Protein AF-A0A3B0V2D6-F1 (afdb_monomer_lite)

Foldseek 3Di:
DDPPPPPPPPPDPPPDPDPCVLDDPVNLVVLLVPDDPLLSVLQCCCPVVNDQLVVVCVVVVHDSVSSVVSPVVSVVSSVVVVVVSVVVVVVD

pLDDT: mean 82.46, std 20.58, range [33.06, 98.25]

Radius of gyration: 15.78 Å; chains: 1; bounding box: 36×28×50 Å

Organism: NCBI:txid652676

InterPro domains:
  IPR013249 RNA polymerase sigma factor 70, region 4 type 2 [PF08281] (28-76)
  IPR013324 RNA polymerase sigma factor, region 3/4-like [SSF88659] (23-83)
  IPR014284 RNA polymerase sigma-70-like domain [TIGR02937] (16-81)
  IPR036388 Winged helix-like DNA-binding domain superfamily [G3DSA:1.10.10.10] (22-85)

Sequence (92 aa):
MLNIVVTEEIPDEVIVDVDDDEISLDFLLNLIQELPDRYRMVFNLYVLDGYSHKEISEMLRIAEGTSKSNLARARAILKNKIELHQEEQQSV

Secondary structure (DSSP, 8-state):
-------------------TTTS-HHHHHHHHHTS-HHHHHHHIIIIIS---HHHHHHHHT--HHHHHHHHHHHHHHHHHHHHHHHHHHHT-

Structure (mmCIF, N/CA/C/O backbone):
data_AF-A0A3B0V2D6-F1
#
_entry.id   AF-A0A3B0V2D6-F1
#
loop_
_atom_site.group_PDB
_atom_site.id
_atom_site.type_symbol
_atom_site.label_atom_id
_atom_site.label_alt_id
_atom_site.label_comp_id
_atom_site.label_asym_id
_atom_site.label_entity_id
_atom_site.label_seq_id
_atom_site.pdbx_PDB_ins_code
_atom_site.Cartn_x
_atom_site.Cartn_y
_atom_site.Cartn_z
_atom_site.occupancy
_atom_site.B_iso_or_equiv
_atom_site.auth_seq_id
_atom_site.auth_comp_id
_atom_site.auth_asym_id
_atom_site.auth_atom_id
_atom_site.pdbx_PDB_model_num
ATOM 1 N N . MET A 1 1 ? 20.305 -19.236 -23.908 1.00 40.97 1 MET A N 1
ATOM 2 C CA . MET A 1 1 ? 19.908 -18.202 -22.929 1.00 40.97 1 MET A CA 1
ATOM 3 C C . MET A 1 1 ? 19.073 -18.895 -21.876 1.00 40.97 1 MET A C 1
ATOM 5 O O . MET A 1 1 ? 18.129 -19.578 -22.247 1.00 40.97 1 MET A O 1
ATOM 9 N N . LEU A 1 2 ? 19.489 -18.834 -20.613 1.00 33.44 2 LEU A N 1
ATOM 10 C CA . LEU A 1 2 ? 18.758 -19.455 -19.513 1.00 33.44 2 LEU A CA 1
ATOM 11 C C . LEU A 1 2 ? 17.502 -18.610 -19.253 1.00 33.44 2 LEU A C 1
ATOM 13 O O . LEU A 1 2 ? 17.623 -17.454 -18.853 1.00 33.44 2 LEU A O 1
ATOM 17 N N . ASN A 1 3 ? 16.317 -19.161 -19.511 1.00 33.06 3 ASN A N 1
ATOM 18 C CA . ASN A 1 3 ? 15.069 -18.559 -19.054 1.00 33.06 3 ASN A CA 1
ATOM 19 C C . ASN A 1 3 ? 14.916 -18.905 -17.575 1.00 33.06 3 ASN A C 1
ATOM 21 O O . ASN A 1 3 ? 14.533 -20.020 -17.230 1.00 33.06 3 ASN A O 1
ATOM 25 N N . ILE A 1 4 ? 15.251 -17.956 -16.707 1.00 36.38 4 ILE A N 1
ATOM 26 C CA . ILE A 1 4 ? 14.884 -18.031 -15.298 1.00 36.38 4 ILE A CA 1
ATOM 27 C C . ILE A 1 4 ? 13.399 -17.677 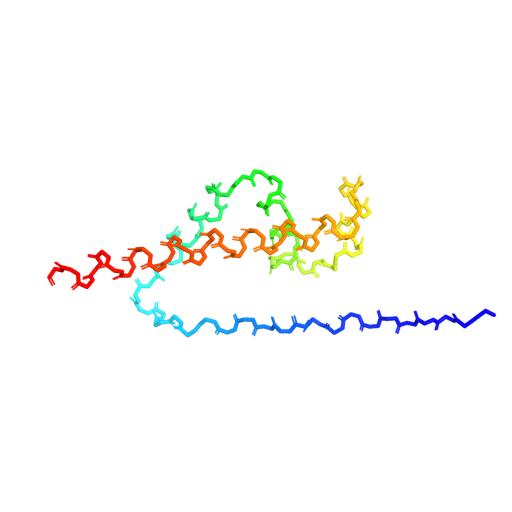-15.239 1.00 36.38 4 ILE A C 1
ATOM 29 O O . ILE A 1 4 ? 13.019 -16.514 -15.364 1.00 36.38 4 ILE A O 1
ATOM 33 N N . VAL A 1 5 ? 12.556 -18.699 -15.110 1.00 40.44 5 VAL A N 1
ATOM 34 C CA . VAL A 1 5 ? 11.185 -18.520 -14.638 1.00 40.44 5 VAL A CA 1
ATOM 35 C C . VAL A 1 5 ? 11.318 -18.183 -13.159 1.00 40.44 5 VAL A C 1
ATOM 37 O O . VAL A 1 5 ? 11.465 -19.072 -12.327 1.00 40.44 5 VAL A O 1
ATOM 40 N N . VAL A 1 6 ? 11.364 -16.890 -12.842 1.00 46.50 6 VAL A N 1
ATOM 41 C CA . VAL A 1 6 ? 11.112 -16.435 -11.478 1.00 46.50 6 VAL A CA 1
ATOM 42 C C . VAL A 1 6 ? 9.613 -16.608 -11.291 1.00 46.50 6 VAL A C 1
ATOM 44 O O . VAL A 1 6 ? 8.826 -15.748 -11.674 1.00 46.50 6 VAL A O 1
ATOM 47 N N . THR A 1 7 ? 9.207 -17.772 -10.795 1.00 43.66 7 THR A N 1
ATOM 48 C CA . THR A 1 7 ? 7.965 -17.854 -10.039 1.00 43.66 7 THR A CA 1
ATOM 49 C C . THR A 1 7 ? 8.168 -16.913 -8.861 1.00 43.66 7 THR A C 1
ATOM 51 O O . THR A 1 7 ? 8.930 -17.226 -7.947 1.00 43.66 7 THR A O 1
ATOM 54 N N . GLU A 1 8 ? 7.599 -15.708 -8.945 1.00 44.72 8 GLU A N 1
ATOM 55 C CA . GLU A 1 8 ? 7.442 -14.840 -7.782 1.00 44.72 8 GLU A CA 1
ATOM 56 C C . GLU A 1 8 ? 6.472 -15.569 -6.853 1.00 44.72 8 GLU A C 1
ATOM 58 O O . GLU A 1 8 ? 5.259 -15.391 -6.915 1.00 44.72 8 GLU A O 1
ATOM 63 N N . GLU A 1 9 ? 7.014 -16.484 -6.050 1.00 45.72 9 GLU A N 1
ATOM 64 C CA . GLU A 1 9 ? 6.363 -16.888 -4.817 1.00 45.72 9 GLU A CA 1
ATOM 65 C C . GLU A 1 9 ? 6.071 -15.600 -4.061 1.00 45.72 9 GLU A C 1
ATOM 67 O O . GLU A 1 9 ? 6.985 -14.805 -3.848 1.00 45.72 9 GLU A O 1
ATOM 72 N N . ILE A 1 10 ? 4.793 -15.369 -3.760 1.00 52.56 10 ILE A N 1
ATOM 73 C CA . ILE A 1 10 ? 4.298 -14.242 -2.973 1.00 52.56 10 I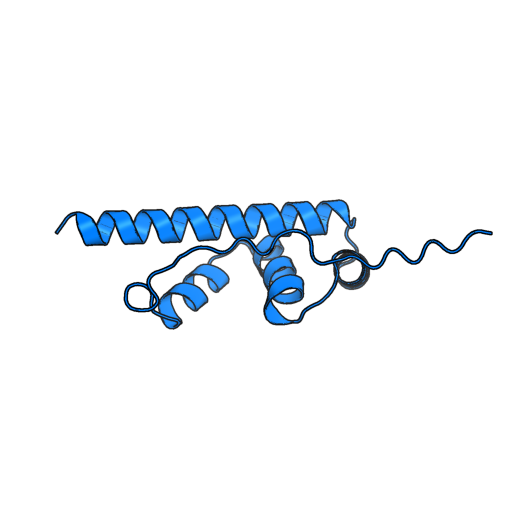LE A CA 1
ATOM 74 C C . ILE A 1 10 ? 5.057 -14.302 -1.641 1.00 52.56 10 ILE A C 1
ATOM 76 O O . ILE A 1 10 ? 4.734 -15.162 -0.820 1.00 52.56 10 ILE A O 1
ATOM 80 N N . PRO A 1 11 ? 6.107 -13.486 -1.418 1.00 46.69 11 PRO A N 1
ATOM 81 C CA . PRO A 1 11 ? 6.894 -13.616 -0.213 1.00 46.69 11 PRO A CA 1
ATOM 82 C C . PRO A 1 11 ? 6.126 -12.887 0.880 1.00 46.69 11 PRO A C 1
ATOM 84 O O . PRO A 1 11 ? 5.815 -11.702 0.742 1.00 46.69 11 PRO A O 1
ATOM 87 N N . ASP A 1 12 ? 5.848 -13.621 1.949 1.00 47.69 12 ASP A N 1
ATOM 88 C CA . ASP A 1 12 ? 5.350 -13.130 3.226 1.00 47.69 12 ASP A CA 1
ATOM 89 C C . ASP A 1 12 ? 3.954 -12.490 3.159 1.00 47.69 12 ASP A C 1
ATOM 91 O O . ASP A 1 12 ? 3.776 -11.267 3.128 1.00 47.69 12 ASP A O 1
ATOM 95 N N . GLU A 1 13 ? 2.924 -13.340 3.234 1.00 52.12 13 GLU A N 1
ATOM 96 C CA . GLU A 1 13 ? 1.674 -12.928 3.868 1.00 52.12 13 GLU A CA 1
ATOM 97 C C . GLU A 1 13 ? 2.018 -12.372 5.256 1.00 52.12 13 GLU A C 1
ATOM 99 O O . GLU A 1 13 ? 2.365 -13.102 6.183 1.00 52.12 13 GLU A O 1
ATOM 104 N N . VAL A 1 14 ? 1.966 -11.047 5.397 1.00 51.88 14 VAL A N 1
ATOM 105 C CA . VAL A 1 14 ? 1.931 -10.413 6.712 1.00 51.88 14 VAL A CA 1
ATOM 106 C C . VAL A 1 14 ? 0.573 -10.768 7.298 1.00 51.88 14 VAL A C 1
ATOM 108 O O . VAL A 1 14 ? -0.415 -10.086 7.025 1.00 51.88 14 VAL A O 1
ATOM 111 N N . ILE A 1 15 ? 0.530 -11.866 8.048 1.00 49.91 15 ILE A N 1
ATOM 112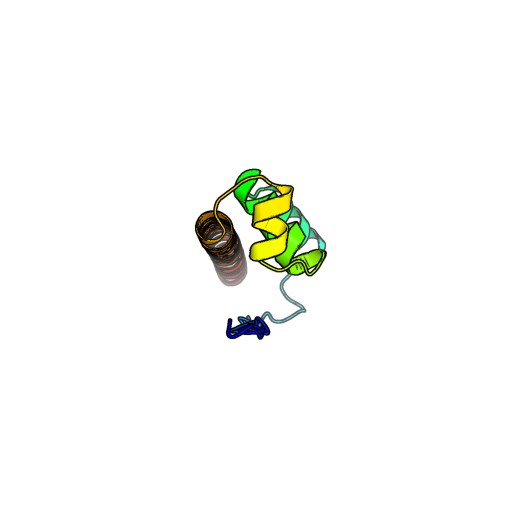 C CA . ILE A 1 15 ? -0.625 -12.243 8.854 1.00 49.91 15 ILE A CA 1
ATOM 113 C C . ILE A 1 15 ? -0.686 -11.218 9.983 1.00 49.91 15 ILE A C 1
ATOM 115 O O . ILE A 1 15 ? 0.129 -11.235 10.906 1.00 49.91 15 ILE A O 1
ATOM 119 N N . VAL A 1 16 ? -1.592 -10.255 9.848 1.00 53.81 16 VAL A N 1
ATOM 120 C CA . VAL A 1 16 ? -1.991 -9.413 10.969 1.00 53.81 16 VAL A CA 1
ATOM 121 C C . VAL A 1 16 ? -3.099 -10.189 11.661 1.00 53.81 16 VAL A C 1
ATOM 123 O O . VAL A 1 16 ? -4.143 -10.412 11.058 1.00 53.81 16 VAL A O 1
ATOM 126 N N . ASP A 1 17 ? -2.829 -10.645 12.881 1.00 52.62 17 ASP A N 1
ATOM 127 C CA . ASP A 1 17 ? -3.835 -11.236 13.763 1.00 52.62 17 ASP A CA 1
ATOM 128 C C . ASP A 1 17 ? -4.733 -10.081 14.225 1.00 52.62 17 ASP A C 1
ATOM 130 O O . ASP A 1 17 ? -4.432 -9.369 15.183 1.00 52.62 17 ASP A O 1
ATOM 134 N N . VAL A 1 18 ? -5.727 -9.765 13.400 1.00 57.69 18 VAL A N 1
ATOM 135 C CA . VAL A 1 18 ? -6.781 -8.812 13.728 1.00 57.69 18 VAL A CA 1
ATOM 136 C C . VAL A 1 18 ? -7.902 -9.656 14.302 1.00 57.69 18 VAL A C 1
ATOM 138 O O . VAL A 1 18 ? -8.388 -10.547 13.611 1.00 57.69 18 VAL A O 1
ATOM 141 N N . ASP A 1 19 ? -8.314 -9.393 15.541 1.00 60.69 19 ASP A N 1
ATOM 142 C CA . ASP A 1 19 ? -9.587 -9.921 16.020 1.00 60.69 19 ASP A CA 1
ATOM 143 C C . ASP A 1 19 ? -10.676 -9.393 15.071 1.00 60.69 19 ASP A C 1
ATOM 145 O O . ASP A 1 19 ? -10.985 -8.198 15.070 1.00 60.69 19 ASP A O 1
ATOM 149 N N . ASP A 1 20 ? -11.214 -10.272 14.215 1.00 58.09 20 ASP A N 1
ATOM 150 C CA . ASP A 1 20 ? -12.200 -9.945 13.167 1.00 58.09 20 ASP A CA 1
ATOM 151 C C . ASP A 1 20 ? -13.437 -9.210 13.735 1.00 58.09 20 ASP A C 1
ATOM 153 O O . ASP A 1 20 ? -14.144 -8.511 13.008 1.00 58.09 20 ASP A O 1
ATOM 157 N N . ASP A 1 21 ? -13.675 -9.329 15.045 1.00 61.66 21 ASP A N 1
ATOM 158 C CA . ASP A 1 21 ? -14.766 -8.681 15.770 1.00 61.66 21 ASP A CA 1
ATOM 159 C C . ASP A 1 21 ? -14.496 -7.197 16.118 1.00 61.66 21 ASP A C 1
ATOM 161 O O . ASP A 1 21 ? -15.446 -6.459 16.395 1.00 61.66 21 ASP A O 1
ATOM 165 N N . GLU A 1 22 ? -13.242 -6.720 16.083 1.00 70.81 22 GLU A N 1
ATOM 166 C CA . GLU A 1 22 ? -12.883 -5.335 16.449 1.00 70.81 22 GLU A CA 1
ATOM 167 C C . GLU A 1 22 ? -12.786 -4.376 15.251 1.00 70.81 22 GLU A C 1
ATOM 169 O O . GLU A 1 22 ? -12.966 -3.166 15.418 1.00 70.81 22 GLU A O 1
ATOM 174 N N . ILE A 1 23 ? -12.540 -4.873 14.031 1.00 78.81 23 ILE A N 1
ATOM 175 C CA . ILE A 1 23 ? -12.335 -4.019 12.850 1.00 78.81 23 ILE A CA 1
ATOM 176 C C . ILE A 1 23 ? -13.370 -4.304 11.766 1.00 78.81 23 ILE A C 1
ATOM 178 O O . ILE A 1 23 ? -13.313 -5.297 11.048 1.00 78.81 23 ILE A O 1
ATOM 182 N N . SER A 1 24 ? -14.292 -3.359 11.569 1.00 88.06 24 SER A N 1
ATOM 183 C CA . SER A 1 24 ? -15.287 -3.470 10.498 1.00 88.06 24 SER A CA 1
ATOM 184 C C . SER A 1 24 ? -14.663 -3.398 9.095 1.00 88.06 24 SER A C 1
ATOM 186 O O . SER A 1 24 ? -13.739 -2.619 8.834 1.00 88.06 24 SER A O 1
ATOM 188 N N . LEU A 1 25 ? -15.244 -4.140 8.148 1.00 86.00 25 LEU A N 1
ATOM 189 C CA . LEU A 1 25 ? -14.869 -4.073 6.731 1.00 86.00 25 LEU A CA 1
ATOM 190 C C . LEU A 1 25 ? -14.978 -2.645 6.167 1.00 86.00 25 LEU A C 1
ATOM 192 O O . LEU A 1 25 ? -14.096 -2.202 5.432 1.00 86.00 25 LEU A O 1
ATOM 196 N N . ASP A 1 26 ? -16.031 -1.910 6.533 1.00 89.88 26 ASP A N 1
ATOM 197 C CA . ASP A 1 26 ? -16.249 -0.533 6.075 1.00 89.88 26 ASP A CA 1
ATOM 198 C C . ASP A 1 26 ? -15.119 0.402 6.523 1.00 89.88 26 ASP A C 1
ATOM 200 O O . ASP A 1 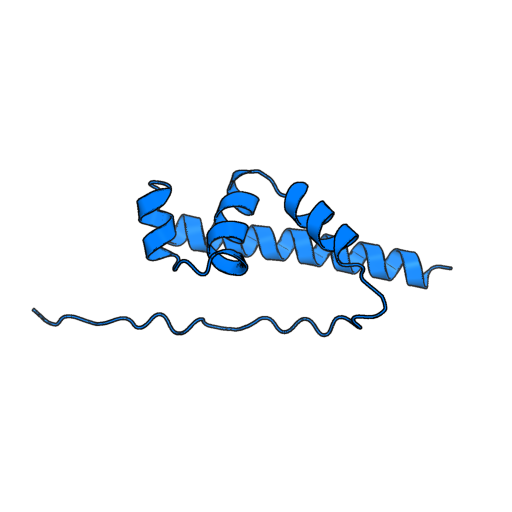26 ? -14.668 1.255 5.753 1.00 89.88 26 ASP A O 1
ATOM 204 N N . PHE A 1 27 ? -14.613 0.223 7.746 1.00 89.56 27 PHE A N 1
ATOM 205 C CA . PHE A 1 27 ? -13.453 0.965 8.231 1.00 89.56 27 PHE A CA 1
ATOM 206 C C . PHE A 1 27 ? -12.212 0.671 7.383 1.00 89.56 27 PHE A C 1
ATOM 208 O O . PHE A 1 27 ? -11.575 1.605 6.893 1.00 89.56 27 PHE A O 1
ATOM 215 N N . LEU A 1 28 ? -11.908 -0.605 7.126 1.00 89.94 28 LEU A N 1
ATOM 216 C CA . LEU A 1 28 ? -10.753 -0.985 6.308 1.00 89.94 28 LEU A CA 1
ATOM 217 C C . LEU A 1 28 ? -10.841 -0.416 4.883 1.00 89.94 28 LEU A C 1
ATOM 219 O O . LEU A 1 28 ? -9.857 0.117 4.361 1.00 89.94 28 LEU A O 1
ATOM 223 N N . LEU A 1 29 ? -12.023 -0.478 4.265 1.00 92.62 29 LEU A N 1
ATOM 224 C CA . LEU A 1 29 ? -12.255 0.097 2.940 1.00 92.62 29 LEU A CA 1
ATOM 225 C C . LEU A 1 29 ? -12.036 1.614 2.938 1.00 92.62 29 LEU A C 1
ATOM 227 O O . LEU A 1 29 ? -11.377 2.127 2.030 1.00 92.62 29 LEU A O 1
ATOM 231 N N . ASN A 1 30 ? -12.507 2.327 3.963 1.00 95.19 30 ASN A N 1
ATOM 232 C CA . ASN A 1 30 ? -12.249 3.761 4.106 1.00 95.19 30 ASN A CA 1
ATOM 233 C C . ASN A 1 30 ? -10.748 4.059 4.239 1.00 95.19 30 ASN A C 1
ATOM 235 O O . ASN A 1 30 ? -10.238 4.944 3.547 1.00 95.19 30 ASN A O 1
ATOM 239 N N . LEU A 1 31 ? -10.007 3.278 5.034 1.00 95.50 31 LEU A N 1
ATOM 240 C CA . LEU A 1 31 ? -8.557 3.453 5.170 1.00 95.50 31 LEU A CA 1
ATOM 241 C C . LEU A 1 31 ? -7.819 3.300 3.835 1.00 95.50 31 LEU A C 1
ATOM 243 O O . LEU A 1 31 ? -6.905 4.080 3.543 1.00 95.50 31 LEU A O 1
ATOM 247 N N . ILE A 1 32 ? -8.219 2.319 3.019 1.00 95.69 32 ILE A N 1
ATOM 248 C CA . ILE A 1 32 ? -7.664 2.113 1.676 1.00 95.69 32 ILE A CA 1
ATOM 249 C C . ILE A 1 32 ? -7.959 3.329 0.790 1.00 95.69 32 ILE A C 1
ATOM 251 O O . ILE A 1 32 ? -7.058 3.809 0.096 1.00 95.69 32 ILE A O 1
ATOM 255 N N . GLN A 1 33 ? -9.176 3.879 0.828 1.00 96.38 33 GLN A N 1
ATOM 256 C CA . GLN A 1 33 ? -9.522 5.068 0.038 1.00 96.38 33 GLN A CA 1
ATOM 257 C C . GLN A 1 33 ? -8.692 6.298 0.425 1.00 96.38 33 GLN A C 1
ATOM 259 O O . GLN A 1 33 ? -8.272 7.059 -0.449 1.00 96.38 33 GLN A O 1
ATOM 264 N N . GLU A 1 34 ? -8.366 6.453 1.705 1.00 96.69 34 GLU A N 1
ATOM 265 C CA . GLU A 1 34 ? -7.539 7.555 2.208 1.00 96.69 34 GLU A CA 1
ATOM 266 C C . GLU A 1 34 ? -6.045 7.440 1.863 1.00 96.69 34 GLU A C 1
ATOM 268 O O . GLU A 1 34 ? -5.275 8.375 2.114 1.00 96.69 34 GLU A O 1
ATOM 273 N N . LEU A 1 35 ? -5.590 6.313 1.305 1.00 98.00 35 LEU A N 1
ATOM 274 C CA . LEU A 1 35 ? -4.212 6.202 0.835 1.00 98.00 35 LEU A CA 1
ATOM 275 C C . LEU A 1 35 ? -3.939 7.227 -0.281 1.00 98.00 35 LEU A C 1
ATOM 277 O O . LEU A 1 35 ? -4.780 7.421 -1.164 1.00 98.00 35 LEU A O 1
ATOM 281 N N . PRO A 1 36 ? -2.733 7.830 -0.325 1.00 98.06 36 PRO A N 1
ATOM 282 C CA . PRO A 1 36 ? -2.293 8.599 -1.484 1.00 98.06 36 PRO A CA 1
ATOM 283 C C . PRO A 1 36 ? -2.428 7.781 -2.776 1.00 98.06 36 PRO A C 1
ATOM 285 O O . PRO A 1 36 ? -2.038 6.612 -2.795 1.00 98.06 36 PRO A O 1
ATOM 288 N N . ASP A 1 37 ? -2.905 8.402 -3.862 1.00 97.31 37 ASP A N 1
ATOM 289 C CA . ASP A 1 37 ? -3.314 7.708 -5.101 1.00 97.31 37 ASP A CA 1
ATOM 290 C C . ASP A 1 37 ? -2.295 6.676 -5.602 1.00 97.31 37 ASP A C 1
ATOM 292 O O . ASP A 1 37 ? -2.644 5.541 -5.914 1.00 97.31 37 ASP A O 1
ATOM 296 N N . ARG A 1 38 ? -1.007 7.043 -5.625 1.00 96.31 38 ARG A N 1
ATOM 297 C CA . ARG A 1 38 ? 0.074 6.155 -6.091 1.00 96.31 38 ARG A CA 1
ATOM 298 C C . ARG A 1 38 ? 0.236 4.887 -5.245 1.00 96.31 38 ARG A C 1
ATOM 300 O O . ARG A 1 38 ? 0.652 3.859 -5.767 1.00 96.31 38 ARG A O 1
ATOM 307 N N . TYR A 1 39 ? -0.044 4.968 -3.946 1.00 98.19 39 TYR A N 1
ATOM 308 C CA . TYR A 1 39 ? 0.054 3.841 -3.020 1.00 98.19 39 TYR A CA 1
ATOM 309 C C . TYR A 1 39 ? -1.216 3.003 -3.083 1.00 98.19 39 TYR A C 1
ATOM 311 O O . TYR A 1 39 ? -1.115 1.785 -3.186 1.00 98.19 39 TYR A O 1
ATOM 319 N N . ARG A 1 40 ? -2.386 3.658 -3.126 1.00 98.25 40 ARG A N 1
ATOM 320 C CA . ARG A 1 40 ? -3.685 2.997 -3.301 1.00 98.25 40 ARG A CA 1
ATOM 321 C C . ARG A 1 40 ? -3.726 2.161 -4.575 1.00 98.25 40 ARG A C 1
ATOM 323 O O . ARG A 1 40 ? -4.107 1.002 -4.529 1.00 98.25 40 ARG A O 1
ATOM 330 N N . MET A 1 41 ? -3.290 2.735 -5.697 1.00 98.06 41 MET A N 1
ATOM 331 C CA . MET A 1 41 ? -3.310 2.059 -6.994 1.00 98.06 41 MET A CA 1
ATOM 332 C C . MET A 1 41 ? -2.488 0.767 -6.970 1.00 98.06 41 MET A C 1
ATOM 334 O O . MET A 1 41 ? -2.983 -0.287 -7.347 1.00 98.06 41 MET A O 1
ATOM 338 N N . VAL A 1 42 ? -1.243 0.836 -6.488 1.00 97.88 42 VAL A N 1
ATOM 339 C CA . VAL A 1 42 ? -0.372 -0.346 -6.408 1.00 97.88 42 VAL A CA 1
ATOM 340 C C . VAL A 1 42 ? -0.893 -1.358 -5.388 1.00 97.88 42 VAL A C 1
ATOM 342 O O . VAL A 1 42 ? -0.827 -2.555 -5.645 1.00 97.88 42 VAL A O 1
ATOM 345 N N . PHE A 1 43 ? -1.426 -0.895 -4.254 1.00 97.50 43 PHE A N 1
ATOM 346 C CA . PHE A 1 43 ? -2.034 -1.771 -3.256 1.00 97.50 43 PHE A CA 1
ATOM 347 C C . PHE A 1 43 ? -3.221 -2.544 -3.837 1.00 97.50 43 PHE A C 1
ATOM 349 O O . PHE A 1 43 ? -3.244 -3.761 -3.717 1.00 97.50 43 PHE A O 1
ATOM 356 N N . ASN A 1 44 ? -4.153 -1.867 -4.511 1.00 96.88 44 ASN A N 1
ATOM 357 C CA . ASN A 1 44 ? -5.323 -2.507 -5.111 1.00 96.88 44 ASN A CA 1
ATOM 358 C C . ASN A 1 44 ? -4.914 -3.530 -6.174 1.00 96.88 44 ASN A C 1
ATOM 360 O O . ASN A 1 44 ? -5.320 -4.683 -6.085 1.00 96.88 44 ASN A O 1
ATOM 364 N N . LEU A 1 45 ? -4.041 -3.140 -7.108 1.00 97.69 45 LEU A N 1
ATOM 365 C CA . LEU A 1 45 ? -3.598 -4.044 -8.170 1.00 97.69 45 LEU A CA 1
ATOM 366 C C . LEU A 1 45 ? -2.896 -5.291 -7.613 1.00 97.69 45 LEU A C 1
ATOM 368 O O . LEU A 1 45 ? -3.090 -6.383 -8.132 1.00 97.69 45 LEU A O 1
ATOM 372 N N . TYR A 1 46 ? -2.090 -5.148 -6.559 1.00 97.38 46 TYR A N 1
ATOM 373 C CA . TYR A 1 46 ? -1.360 -6.279 -5.986 1.00 97.38 46 TYR A CA 1
ATOM 374 C C . TYR A 1 46 ? -2.233 -7.142 -5.067 1.00 97.38 46 TYR A C 1
ATOM 376 O O . TYR A 1 46 ? -2.262 -8.359 -5.194 1.00 97.38 46 TYR A O 1
ATOM 384 N N . VAL A 1 47 ? -2.923 -6.518 -4.108 1.00 92.44 47 VAL A N 1
ATOM 385 C CA . VAL A 1 47 ? -3.606 -7.211 -3.002 1.00 92.44 47 VAL A CA 1
ATOM 386 C C . VAL A 1 47 ? -5.030 -7.615 -3.368 1.00 92.44 47 VAL A C 1
ATOM 388 O O . VAL A 1 47 ? -5.476 -8.675 -2.943 1.00 92.44 47 VAL A O 1
ATOM 391 N N . LEU A 1 48 ? -5.748 -6.782 -4.126 1.00 90.81 48 LEU A N 1
ATOM 392 C CA . LEU A 1 48 ? -7.151 -7.032 -4.469 1.00 90.81 48 LEU A CA 1
ATOM 393 C C . LEU A 1 48 ? -7.281 -7.725 -5.826 1.00 90.81 48 LEU A C 1
ATOM 395 O O . LEU A 1 48 ? -8.048 -8.675 -5.951 1.00 90.81 48 LEU A O 1
ATOM 399 N N . ASP A 1 49 ? -6.511 -7.276 -6.819 1.00 93.94 49 ASP A N 1
ATOM 400 C CA . ASP A 1 49 ? -6.591 -7.811 -8.182 1.00 93.94 49 ASP A CA 1
ATOM 401 C C . ASP A 1 49 ? -5.578 -8.943 -8.452 1.00 93.94 49 ASP A C 1
ATOM 403 O O . ASP A 1 49 ? -5.714 -9.666 -9.438 1.00 93.94 49 ASP A O 1
ATOM 407 N N . GLY A 1 50 ? -4.579 -9.129 -7.578 1.00 93.06 50 GLY A N 1
ATOM 408 C CA . GLY A 1 50 ? -3.638 -10.255 -7.631 1.00 93.06 50 GLY A CA 1
ATOM 409 C C . GLY A 1 50 ? -2.501 -10.131 -8.652 1.00 93.06 50 GLY A C 1
ATOM 410 O O . GLY A 1 50 ? -1.887 -11.141 -8.998 1.00 93.06 50 GLY A O 1
ATOM 411 N N . TYR A 1 51 ? -2.204 -8.928 -9.149 1.00 96.81 51 TYR A N 1
ATOM 412 C CA . TYR A 1 51 ? -1.111 -8.709 -10.100 1.00 96.81 51 TYR A CA 1
ATOM 413 C C . TYR A 1 51 ? 0.267 -8.723 -9.431 1.00 96.81 51 TYR A C 1
ATOM 415 O O . TYR A 1 51 ? 0.481 -8.141 -8.365 1.00 96.81 51 TYR A O 1
ATOM 423 N N . SER A 1 52 ? 1.249 -9.291 -10.127 1.00 97.12 52 SER A N 1
ATOM 424 C CA . SER A 1 52 ? 2.661 -9.233 -9.735 1.00 97.12 52 SER A CA 1
ATOM 425 C C . SER A 1 52 ? 3.234 -7.813 -9.828 1.00 97.12 52 SER A C 1
ATOM 427 O O . SER A 1 52 ? 2.749 -6.948 -10.568 1.00 97.12 52 SER A O 1
ATOM 429 N N . HIS A 1 53 ? 4.347 -7.552 -9.134 1.00 96.50 53 HIS A N 1
ATOM 430 C CA . HIS A 1 53 ? 5.023 -6.253 -9.242 1.00 96.50 53 HIS A CA 1
ATOM 431 C C . HIS A 1 53 ? 5.502 -5.959 -10.661 1.00 96.50 53 HIS A C 1
ATOM 433 O O . HIS A 1 53 ? 5.496 -4.794 -11.076 1.00 96.50 53 HIS A O 1
ATOM 439 N N . LYS A 1 54 ? 5.881 -7.007 -11.397 1.00 97.62 54 LYS A N 1
ATOM 440 C CA . LYS A 1 54 ? 6.264 -6.915 -12.799 1.00 97.62 54 LYS A CA 1
ATOM 441 C C . LYS A 1 54 ? 5.097 -6.434 -13.662 1.00 97.62 54 LYS A C 1
ATOM 443 O O . LYS A 1 54 ? 5.246 -5.421 -14.343 1.00 97.62 54 LYS A O 1
ATOM 448 N N . GLU A 1 55 ? 3.932 -7.075 -13.576 1.00 97.75 55 GLU A N 1
ATOM 449 C CA . GLU A 1 55 ? 2.734 -6.676 -14.335 1.00 97.75 55 GLU A CA 1
ATOM 450 C C . GLU A 1 55 ? 2.302 -5.243 -14.002 1.00 97.75 55 GLU A C 1
ATOM 452 O O . GLU A 1 55 ? 2.054 -4.437 -14.900 1.00 97.75 55 GLU A O 1
ATOM 457 N N . ILE A 1 56 ? 2.314 -4.873 -12.718 1.00 98.00 56 ILE A N 1
ATOM 458 C CA . ILE A 1 56 ? 1.992 -3.508 -12.275 1.00 98.00 56 ILE A CA 1
ATOM 459 C C . ILE A 1 56 ? 2.985 -2.490 -12.851 1.00 98.00 56 ILE A C 1
ATOM 461 O O . ILE A 1 56 ? 2.592 -1.391 -13.250 1.00 98.00 56 ILE A O 1
ATOM 465 N N . SER A 1 57 ? 4.276 -2.837 -12.894 1.00 97.50 57 SER A N 1
ATOM 466 C CA . SER A 1 57 ? 5.318 -1.960 -13.437 1.00 97.50 57 SER A CA 1
ATOM 467 C C . SER A 1 57 ? 5.085 -1.654 -14.920 1.00 97.50 57 SER A C 1
ATOM 469 O O . SER A 1 57 ? 5.205 -0.501 -15.341 1.00 97.50 57 SER A O 1
ATOM 471 N N . GLU A 1 58 ? 4.649 -2.659 -15.682 1.00 98.25 58 GLU A N 1
ATOM 472 C CA . GLU A 1 58 ? 4.325 -2.548 -17.103 1.00 98.25 58 GLU A CA 1
ATOM 473 C C . GLU A 1 58 ? 3.035 -1.736 -17.320 1.00 98.25 58 GLU A C 1
ATOM 475 O O . GLU A 1 58 ? 3.024 -0.812 -18.139 1.00 98.25 58 GLU A O 1
ATOM 480 N N . MET A 1 59 ? 1.979 -2.005 -16.542 1.00 97.88 59 MET A N 1
ATOM 481 C CA . MET A 1 59 ? 0.696 -1.290 -16.626 1.00 97.88 59 MET A CA 1
ATOM 482 C C . MET A 1 59 ? 0.825 0.199 -16.300 1.00 97.88 59 MET A C 1
ATOM 484 O O . MET A 1 59 ? 0.293 1.049 -17.017 1.00 97.88 59 MET A O 1
ATOM 488 N N . LEU A 1 60 ? 1.537 0.525 -15.218 1.00 97.06 60 LEU A N 1
ATOM 489 C CA . LEU A 1 60 ? 1.659 1.897 -14.721 1.00 97.06 60 LEU A CA 1
ATOM 490 C C . LEU A 1 60 ? 2.869 2.642 -15.294 1.00 97.06 60 LEU A C 1
ATOM 492 O O . LEU A 1 60 ? 3.030 3.833 -15.025 1.00 97.06 60 LEU A O 1
ATOM 496 N N . ARG A 1 61 ? 3.715 1.964 -16.083 1.00 97.62 61 ARG A N 1
ATOM 497 C CA . ARG A 1 61 ? 4.966 2.503 -16.646 1.00 97.62 61 ARG A CA 1
ATOM 498 C C . ARG A 1 61 ? 5.897 3.074 -15.569 1.00 97.62 61 ARG A C 1
ATOM 500 O O . ARG A 1 61 ? 6.443 4.169 -15.712 1.00 97.62 61 ARG A O 1
ATOM 507 N N . ILE A 1 62 ? 6.076 2.319 -14.490 1.00 97.12 62 ILE A N 1
ATOM 508 C CA . ILE A 1 62 ? 6.991 2.626 -13.380 1.00 97.12 62 ILE A CA 1
ATOM 509 C C . ILE A 1 62 ? 8.052 1.530 -13.264 1.00 97.12 62 ILE A C 1
ATOM 511 O O . ILE A 1 62 ? 7.910 0.465 -13.851 1.00 97.12 62 ILE A O 1
ATOM 515 N N . ALA A 1 63 ? 9.116 1.751 -12.490 1.00 97.94 63 ALA A N 1
ATOM 516 C CA . ALA A 1 63 ? 10.053 0.670 -12.193 1.00 97.94 63 ALA A CA 1
ATOM 517 C C . ALA A 1 63 ? 9.413 -0.363 -11.248 1.00 97.94 63 ALA A C 1
ATOM 519 O O . ALA A 1 63 ? 8.666 -0.002 -10.337 1.00 97.94 63 ALA A O 1
ATOM 520 N N . GLU A 1 64 ? 9.766 -1.640 -11.384 1.00 97.81 64 GLU A N 1
ATOM 521 C CA . GLU A 1 64 ? 9.302 -2.704 -10.479 1.00 97.81 64 GLU A CA 1
ATOM 522 C C . GLU A 1 64 ? 9.644 -2.401 -9.004 1.00 97.81 64 GLU A C 1
ATOM 524 O O . GLU A 1 64 ? 8.809 -2.554 -8.114 1.00 97.81 64 GLU A O 1
ATOM 529 N N . GLY A 1 65 ? 10.831 -1.837 -8.739 1.00 95.88 65 GLY A N 1
ATOM 530 C CA . GLY A 1 65 ? 11.209 -1.354 -7.404 1.00 95.88 65 GLY A CA 1
ATOM 531 C C . GLY A 1 65 ? 10.331 -0.201 -6.886 1.00 95.88 65 GLY A C 1
ATOM 532 O O . GLY A 1 65 ? 10.118 -0.066 -5.677 1.00 95.88 65 GLY A O 1
ATOM 533 N N . THR A 1 66 ? 9.760 0.614 -7.779 1.00 97.69 66 THR A N 1
ATOM 534 C CA . THR A 1 66 ? 8.755 1.628 -7.420 1.00 97.69 66 THR A CA 1
ATOM 535 C C . THR A 1 66 ? 7.437 0.969 -7.021 1.00 97.69 66 THR A C 1
ATOM 537 O O . THR A 1 66 ? 6.834 1.392 -6.040 1.00 97.69 66 THR A O 1
ATOM 540 N N . SER A 1 67 ? 7.022 -0.100 -7.708 1.00 98.06 67 SER A N 1
ATOM 541 C CA . SER A 1 67 ? 5.852 -0.900 -7.315 1.00 98.06 67 SER A CA 1
ATOM 542 C C . SER A 1 67 ? 6.041 -1.497 -5.910 1.00 98.06 67 SER A C 1
ATOM 544 O O . SER A 1 67 ? 5.242 -1.234 -5.010 1.00 98.06 67 SER A O 1
ATOM 546 N N . LYS A 1 68 ? 7.173 -2.168 -5.657 1.00 97.00 68 LYS A N 1
ATOM 547 C CA . LYS A 1 68 ? 7.520 -2.726 -4.332 1.00 97.00 68 LYS A CA 1
ATOM 548 C C . LYS A 1 68 ? 7.508 -1.665 -3.225 1.00 97.00 68 LYS A C 1
ATOM 550 O O . LYS A 1 68 ? 6.868 -1.838 -2.189 1.00 97.00 68 LYS A O 1
ATOM 555 N N . SER A 1 69 ? 8.165 -0.525 -3.452 1.00 96.94 69 SER A N 1
ATOM 556 C CA . SER A 1 69 ? 8.222 0.556 -2.455 1.00 96.94 69 SER A CA 1
ATOM 557 C C . SER A 1 69 ? 6.888 1.284 -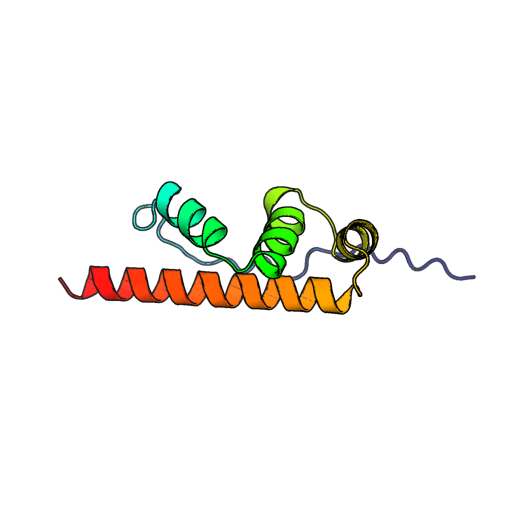2.247 1.00 96.94 69 SER A C 1
ATOM 559 O O . SER A 1 69 ? 6.613 1.722 -1.129 1.00 96.94 69 SER A O 1
ATOM 561 N N . ASN A 1 70 ? 6.032 1.386 -3.268 1.00 97.88 70 ASN A N 1
ATOM 562 C CA . ASN A 1 70 ? 4.673 1.908 -3.113 1.00 97.88 70 ASN A CA 1
ATOM 563 C C . ASN A 1 70 ? 3.807 0.975 -2.259 1.00 97.88 70 ASN A C 1
ATOM 565 O O . ASN A 1 70 ? 3.134 1.461 -1.350 1.00 97.88 70 ASN A O 1
ATOM 569 N N . LEU A 1 71 ? 3.863 -0.340 -2.504 1.00 97.88 71 LEU A N 1
ATOM 570 C CA . LEU A 1 71 ? 3.136 -1.333 -1.708 1.00 97.88 71 LEU A CA 1
ATOM 571 C C . LEU A 1 71 ? 3.590 -1.313 -0.242 1.00 97.88 71 LEU A C 1
ATOM 573 O O . LEU A 1 71 ? 2.755 -1.260 0.660 1.00 97.88 71 LEU A O 1
ATOM 577 N N . ALA A 1 72 ? 4.903 -1.283 0.004 1.00 95.94 72 ALA A N 1
ATOM 578 C CA . ALA A 1 72 ? 5.449 -1.207 1.359 1.00 95.94 72 ALA A CA 1
ATOM 579 C C . ALA A 1 72 ? 4.956 0.043 2.111 1.00 95.94 72 ALA A C 1
ATOM 581 O O . ALA A 1 72 ? 4.567 -0.041 3.276 1.00 95.94 72 ALA A O 1
ATOM 582 N N . ARG A 1 73 ? 4.904 1.203 1.438 1.00 97.75 73 ARG A N 1
ATOM 583 C CA . ARG A 1 73 ? 4.369 2.438 2.035 1.00 97.75 73 ARG A CA 1
ATOM 584 C C . ARG A 1 73 ? 2.859 2.379 2.264 1.00 97.75 73 ARG A C 1
ATOM 586 O O . ARG A 1 73 ? 2.416 2.879 3.292 1.00 97.75 73 ARG A O 1
ATOM 593 N N . ALA A 1 74 ? 2.087 1.766 1.362 1.00 97.31 74 ALA A N 1
ATOM 594 C CA . ALA A 1 74 ? 0.657 1.533 1.579 1.00 97.31 74 ALA A CA 1
ATOM 595 C C . ALA A 1 74 ? 0.426 0.719 2.860 1.00 97.31 74 ALA A C 1
ATOM 597 O O . ALA A 1 74 ? -0.286 1.175 3.751 1.00 97.31 74 ALA A O 1
ATOM 598 N N . ARG A 1 75 ? 1.099 -0.435 2.987 1.00 96.12 75 ARG A N 1
ATOM 599 C CA . ARG A 1 75 ? 0.996 -1.314 4.164 1.00 96.12 75 ARG A CA 1
ATOM 600 C C . ARG A 1 75 ? 1.395 -0.599 5.453 1.00 96.12 75 ARG A C 1
ATOM 602 O O . ARG A 1 75 ? 0.683 -0.711 6.442 1.00 96.12 75 ARG A O 1
ATOM 609 N N . ALA A 1 76 ? 2.482 0.175 5.432 1.00 95.44 76 ALA A N 1
ATOM 610 C CA . ALA A 1 76 ? 2.908 0.950 6.595 1.00 95.44 76 ALA A CA 1
ATOM 611 C C . ALA A 1 76 ? 1.850 1.979 7.028 1.00 95.44 76 ALA A C 1
ATOM 613 O O . ALA A 1 76 ? 1.563 2.087 8.216 1.00 95.44 76 ALA A O 1
ATOM 614 N N . ILE A 1 77 ? 1.247 2.718 6.089 1.00 95.88 77 ILE A N 1
ATOM 615 C CA . ILE A 1 77 ? 0.193 3.693 6.413 1.00 95.88 77 ILE A CA 1
ATOM 616 C C . ILE A 1 77 ? -1.034 2.990 7.000 1.00 95.88 77 ILE A C 1
ATOM 618 O O . ILE A 1 77 ? -1.527 3.425 8.036 1.00 95.88 77 ILE A O 1
ATOM 622 N N . LEU A 1 78 ? -1.508 1.913 6.363 1.00 94.44 78 LEU A N 1
ATOM 623 C CA . LEU A 1 78 ? -2.675 1.166 6.841 1.00 94.44 78 LEU A CA 1
ATOM 624 C C . LEU A 1 78 ? -2.439 0.608 8.246 1.00 94.44 78 LEU A C 1
ATOM 626 O O . LEU A 1 78 ? -3.275 0.814 9.118 1.00 94.44 78 LEU A O 1
ATOM 630 N N . LYS A 1 79 ? -1.274 -0.007 8.479 1.00 92.19 79 LYS A N 1
ATOM 631 C CA . LYS A 1 7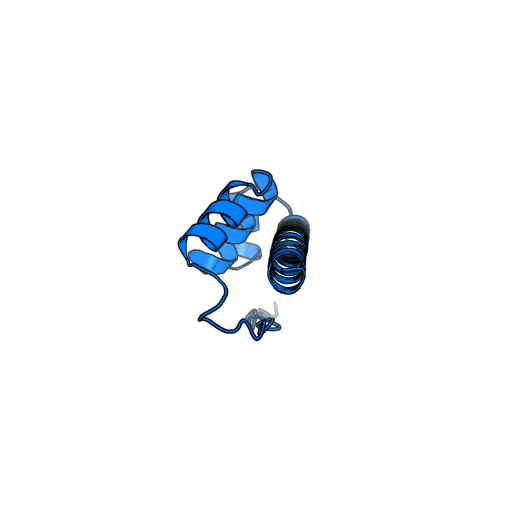9 ? -0.886 -0.534 9.790 1.00 92.19 79 LYS A CA 1
ATOM 632 C C . LYS A 1 79 ? -0.948 0.541 10.880 1.00 92.19 79 LYS A C 1
ATOM 634 O O . LYS A 1 79 ? -1.644 0.343 11.863 1.00 92.19 79 LYS A O 1
ATOM 639 N N . ASN A 1 80 ? -0.307 1.696 10.667 1.00 93.56 80 ASN A N 1
ATOM 640 C CA . ASN A 1 80 ? -0.317 2.781 11.658 1.00 93.56 80 ASN A CA 1
ATOM 641 C C . ASN A 1 80 ? -1.741 3.272 11.973 1.00 93.56 80 ASN A C 1
ATOM 643 O O . ASN A 1 80 ? -2.040 3.596 13.116 1.00 93.56 80 ASN A O 1
ATOM 647 N N . LYS A 1 81 ? -2.624 3.353 10.967 1.00 92.62 81 LYS A N 1
ATOM 648 C CA . LYS A 1 81 ? -4.014 3.789 11.179 1.00 92.62 81 LYS A CA 1
ATOM 649 C C . LYS A 1 81 ? -4.845 2.759 11.944 1.00 92.62 81 LYS A C 1
ATOM 651 O O . LYS A 1 81 ? -5.694 3.147 12.735 1.00 92.62 81 LYS A O 1
ATOM 656 N N . ILE A 1 82 ? -4.603 1.474 11.693 1.00 90.12 82 ILE A N 1
ATOM 657 C CA . ILE A 1 82 ? -5.249 0.373 12.413 1.00 90.12 82 ILE A CA 1
ATOM 658 C C . ILE A 1 82 ? -4.805 0.370 13.879 1.00 90.12 82 ILE A C 1
ATOM 660 O O . ILE A 1 82 ? -5.657 0.380 14.759 1.00 90.12 82 ILE A O 1
ATOM 664 N N . GLU A 1 83 ? -3.496 0.442 14.136 1.00 89.31 83 GLU A N 1
ATOM 665 C CA . GLU A 1 83 ? -2.943 0.475 15.498 1.00 89.31 83 GLU A CA 1
ATOM 666 C C . GLU A 1 83 ? -3.485 1.677 16.290 1.00 89.31 83 GLU A C 1
ATOM 668 O O . GLU A 1 83 ? -3.956 1.512 17.411 1.00 89.31 83 GLU A O 1
ATOM 673 N N . LEU A 1 84 ? -3.524 2.869 15.677 1.00 90.50 84 LEU A N 1
ATOM 674 C CA . LEU A 1 84 ? -4.090 4.064 16.311 1.00 90.50 84 LEU A CA 1
ATOM 675 C C . LEU A 1 84 ? -5.572 3.881 16.679 1.00 90.50 84 LEU A C 1
ATOM 677 O O . LEU A 1 84 ? -5.994 4.276 17.762 1.00 90.50 84 LEU A O 1
ATOM 681 N N . HIS A 1 85 ? -6.362 3.268 15.794 1.00 88.06 85 HIS A N 1
ATOM 682 C CA . HIS A 1 85 ? -7.774 3.010 16.065 1.00 88.06 85 HIS A CA 1
ATOM 683 C C . HIS A 1 85 ? -7.967 2.046 17.243 1.00 88.06 85 HIS A C 1
ATOM 685 O O . HIS A 1 85 ? -8.841 2.271 18.077 1.00 88.06 85 HIS A O 1
ATOM 691 N N . GLN A 1 86 ? -7.136 1.006 17.345 1.00 86.31 86 GLN A N 1
ATOM 692 C CA . GLN A 1 86 ? -7.183 0.046 18.453 1.00 86.31 86 GLN A CA 1
ATOM 693 C C . GLN A 1 86 ? -6.797 0.695 19.794 1.00 86.31 86 GLN A C 1
ATOM 695 O O . GLN A 1 86 ? -7.464 0.464 20.805 1.00 86.31 86 GLN A O 1
ATOM 700 N N . GLU A 1 87 ? -5.779 1.562 19.807 1.00 86.69 87 GLU A N 1
ATOM 701 C CA . GLU A 1 87 ? -5.387 2.332 21.000 1.00 86.69 87 GLU A CA 1
ATOM 702 C C . GLU A 1 87 ? -6.516 3.261 21.491 1.00 86.69 87 GLU A C 1
ATOM 704 O O . GLU A 1 87 ? -6.755 3.382 22.699 1.00 86.69 87 GLU A O 1
ATOM 709 N N . GLU A 1 88 ? -7.251 3.888 20.566 1.00 84.81 88 GLU A N 1
ATOM 710 C CA . GLU A 1 88 ? -8.408 4.733 20.889 1.00 84.81 88 GLU A CA 1
ATOM 711 C C . GLU A 1 88 ? -9.554 3.933 21.534 1.00 84.81 88 GLU A C 1
ATOM 713 O O . GLU A 1 88 ? -10.182 4.434 22.469 1.00 84.81 88 GLU A O 1
ATOM 718 N N . GLN A 1 89 ? -9.805 2.692 21.095 1.00 76.31 89 GLN A N 1
ATOM 719 C CA . GLN A 1 89 ? -10.853 1.839 21.677 1.00 76.31 89 GLN A CA 1
ATOM 720 C C . GLN A 1 89 ? -10.483 1.290 23.067 1.00 76.31 89 GLN A C 1
ATOM 722 O O . GLN A 1 89 ? -11.365 1.122 23.905 1.00 76.31 89 GLN A O 1
ATOM 727 N N . GLN A 1 90 ? -9.196 1.054 23.351 1.00 66.44 90 GLN A N 1
ATOM 728 C CA . GLN A 1 90 ? -8.729 0.589 24.672 1.00 66.44 90 GLN A CA 1
ATOM 729 C C . GLN A 1 90 ? -8.636 1.698 25.732 1.00 66.44 90 GLN A C 1
ATOM 731 O O . GLN A 1 90 ? -8.442 1.411 26.913 1.00 66.44 90 GLN A O 1
ATOM 736 N N . SER A 1 91 ? -8.775 2.962 25.329 1.00 62.44 91 SER A N 1
ATOM 737 C CA . SER A 1 91 ? -8.693 4.124 26.224 1.00 62.44 91 SER A CA 1
ATOM 738 C C . SER A 1 91 ? -10.030 4.494 26.895 1.00 62.44 91 SER A C 1
ATOM 740 O O . SER A 1 91 ? -10.101 5.532 27.563 1.00 62.44 91 SER A O 1
ATOM 742 N N . VAL A 1 92 ? -11.079 3.680 26.715 1.00 50.81 92 VAL A N 1
ATOM 743 C CA . VAL A 1 92 ? -12.447 3.895 27.232 1.00 50.81 92 VAL A CA 1
ATOM 744 C C . VAL A 1 92 ? -12.780 2.938 28.373 1.00 50.81 92 VAL A C 1
ATOM 746 O O . VAL A 1 92 ? -12.484 1.731 28.251 1.00 50.81 92 VAL A O 1
#